Protein AF-A0A1E5QUT5-F1 (afdb_monomer_lite)

Secondary structure (DSSP, 8-state):
--------EEEEETTEEEEEPPHHHHHH-GGGSS--EEEEE-SSS-EEEEE-----HHHHHHHHHHHHHHHHHHHHHHHH-GGGPPPP-HHHHHHHHHHTTT-----

Foldseek 3Di:
DDDDDWDWDWDDDPPDIDIDGDPVVCVVVVLQPPFDWDWADPDDPDIDIGTDRPPPVVVVVVVVVVVVVVVVVVVVCCVVCVVPDDDDDPVNVVVVVVVCPPPDDDD

Radius of gyration: 25.28 Å; chains: 1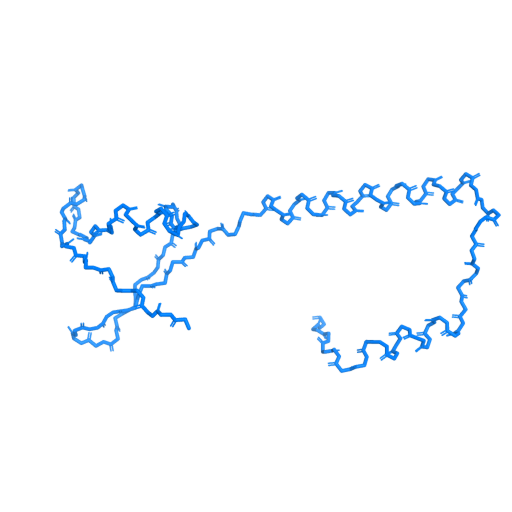; bounding box: 62×29×64 Å

Structure (mmCIF, N/CA/C/O backbone):
data_AF-A0A1E5QUT5-F1
#
_entry.id   AF-A0A1E5QUT5-F1
#
loop_
_atom_site.group_PDB
_atom_site.id
_atom_site.type_symbol
_atom_site.label_atom_id
_atom_site.label_alt_id
_atom_site.label_comp_id
_atom_site.label_asym_id
_atom_s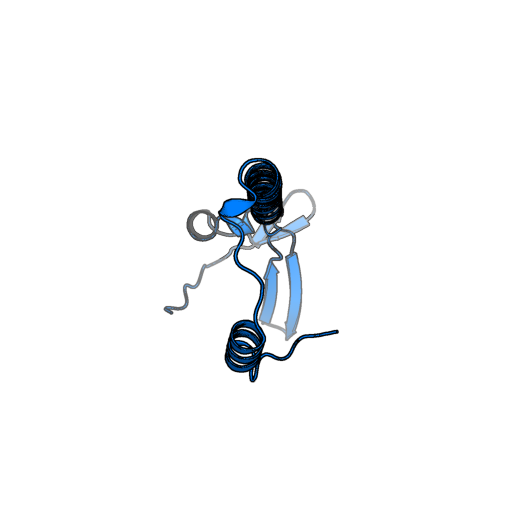ite.label_entity_id
_atom_site.label_seq_id
_atom_site.pdbx_PDB_ins_code
_atom_site.Cartn_x
_atom_site.Cartn_y
_atom_site.Cartn_z
_atom_site.occupancy
_atom_site.B_iso_or_equiv
_atom_site.auth_seq_id
_atom_site.auth_comp_id
_atom_site.auth_asym_id
_atom_site.auth_atom_id
_atom_site.pdbx_PDB_model_num
ATOM 1 N N . MET A 1 1 ? -7.030 10.517 -14.272 1.00 47.62 1 MET A N 1
ATOM 2 C CA . MET A 1 1 ? -5.669 10.860 -13.797 1.00 47.62 1 MET A CA 1
ATOM 3 C C . MET A 1 1 ? -4.762 11.012 -15.011 1.00 47.62 1 MET A C 1
ATOM 5 O O . MET A 1 1 ? -4.888 10.209 -15.925 1.00 47.62 1 MET A O 1
ATOM 9 N N . LYS A 1 2 ? -3.920 12.052 -15.093 1.00 54.97 2 LYS A N 1
ATOM 10 C CA . LYS A 1 2 ? -2.970 12.187 -16.214 1.00 54.97 2 LYS A CA 1
ATOM 11 C C . LYS A 1 2 ? -1.853 11.162 -16.028 1.00 54.97 2 LYS A C 1
ATOM 13 O O . LYS A 1 2 ? -1.196 11.186 -14.993 1.00 54.97 2 LYS A O 1
ATOM 18 N N . GLN A 1 3 ? -1.645 10.287 -17.008 1.00 71.75 3 GLN A N 1
ATOM 19 C CA . GLN A 1 3 ? -0.499 9.379 -17.013 1.00 71.75 3 GLN A CA 1
ATOM 20 C C . GLN A 1 3 ? 0.785 10.212 -17.108 1.00 71.75 3 GLN A C 1
ATOM 22 O O . GLN A 1 3 ? 0.999 10.922 -18.091 1.00 71.75 3 GLN A O 1
ATOM 27 N N . LYS A 1 4 ? 1.611 10.169 -16.059 1.00 81.19 4 LYS A N 1
ATOM 28 C CA . LYS A 1 4 ? 2.964 10.728 -16.082 1.00 81.19 4 LYS A CA 1
ATOM 29 C C . LYS A 1 4 ? 3.915 9.653 -16.587 1.00 81.19 4 LYS A C 1
ATOM 31 O O . LYS A 1 4 ? 3.920 8.539 -16.076 1.00 81.19 4 LYS A O 1
ATOM 36 N N . ILE A 1 5 ? 4.705 10.004 -17.592 1.00 87.94 5 ILE A N 1
ATOM 37 C CA . ILE A 1 5 ? 5.721 9.131 -18.175 1.00 87.94 5 ILE A CA 1
ATOM 38 C C . ILE A 1 5 ? 7.080 9.645 -17.704 1.00 87.94 5 ILE A C 1
ATOM 40 O O . ILE A 1 5 ? 7.381 10.828 -17.865 1.00 87.94 5 ILE A O 1
ATOM 44 N N . TYR A 1 6 ? 7.892 8.760 -17.127 1.00 87.31 6 TYR A N 1
ATOM 45 C CA . TYR A 1 6 ? 9.261 9.065 -16.717 1.00 87.31 6 TYR A CA 1
ATOM 46 C C . TYR A 1 6 ? 10.226 8.352 -17.658 1.00 87.31 6 TYR A C 1
ATOM 48 O O . TYR A 1 6 ? 10.200 7.129 -17.773 1.00 87.31 6 TYR A O 1
ATOM 56 N N . THR A 1 7 ? 11.091 9.110 -18.326 1.00 88.56 7 THR A N 1
ATOM 57 C CA . THR A 1 7 ? 12.165 8.527 -19.134 1.00 88.56 7 THR A CA 1
ATOM 58 C C . THR A 1 7 ? 13.256 7.991 -18.214 1.00 88.56 7 THR A C 1
ATOM 60 O O . THR A 1 7 ? 13.771 8.718 -17.362 1.00 88.56 7 THR A O 1
ATOM 63 N N . ILE A 1 8 ? 13.620 6.726 -18.403 1.00 90.44 8 ILE A N 1
ATOM 64 C CA . ILE A 1 8 ? 14.660 6.037 -17.636 1.00 90.44 8 ILE A CA 1
ATOM 65 C C . ILE A 1 8 ? 15.848 5.736 -18.541 1.00 90.44 8 ILE A C 1
ATOM 67 O O . ILE A 1 8 ? 15.685 5.512 -19.738 1.00 90.44 8 ILE A O 1
ATOM 71 N N . ASN A 1 9 ? 17.047 5.725 -17.964 1.00 87.69 9 ASN A N 1
ATOM 72 C CA . ASN A 1 9 ? 18.266 5.381 -18.687 1.00 87.69 9 ASN A CA 1
ATOM 73 C C . ASN A 1 9 ? 18.930 4.160 -18.048 1.00 87.69 9 ASN A C 1
ATOM 75 O O . ASN A 1 9 ? 18.904 4.035 -16.814 1.00 87.69 9 ASN A O 1
ATOM 79 N N . PRO A 1 10 ? 19.550 3.285 -18.858 1.00 90.12 10 PRO A N 1
ATOM 80 C CA . PRO A 1 10 ? 20.357 2.200 -18.335 1.00 90.12 10 PRO A CA 1
ATOM 81 C C . PRO A 1 10 ? 21.554 2.763 -17.562 1.00 90.12 10 PRO A C 1
ATOM 83 O O . PRO A 1 10 ? 22.146 3.783 -17.924 1.00 90.12 10 PRO A O 1
ATOM 86 N N . ALA A 1 11 ? 21.912 2.094 -16.477 1.00 90.12 11 ALA A N 1
ATOM 87 C CA . ALA A 1 11 ? 23.010 2.459 -15.605 1.00 90.12 11 ALA A CA 1
ATOM 88 C C . ALA A 1 11 ? 23.676 1.205 -15.035 1.00 90.12 11 ALA A C 1
ATOM 90 O O . ALA A 1 11 ? 23.046 0.168 -14.831 1.00 90.12 11 ALA A O 1
ATOM 91 N N . LYS A 1 12 ? 24.969 1.323 -14.731 1.00 90.69 12 LYS A N 1
ATOM 92 C CA . LYS A 1 12 ? 25.692 0.318 -13.954 1.00 90.69 12 LYS A CA 1
ATOM 93 C C . LYS A 1 12 ? 25.490 0.598 -12.465 1.00 90.69 12 LYS A C 1
ATOM 95 O O . LYS A 1 12 ? 25.758 1.711 -12.011 1.00 90.69 12 LYS A O 1
ATOM 100 N N . ILE A 1 13 ? 25.031 -0.404 -11.722 1.00 84.81 13 ILE A N 1
ATOM 101 C CA . ILE A 1 13 ? 24.781 -0.337 -10.279 1.00 84.81 13 ILE A CA 1
ATOM 102 C C . ILE A 1 13 ? 25.630 -1.432 -9.628 1.00 84.81 13 ILE A C 1
ATOM 104 O O . ILE A 1 13 ? 25.306 -2.616 -9.692 1.00 84.81 13 ILE A O 1
ATOM 108 N N . GLY A 1 14 ? 26.785 -1.048 -9.076 1.00 87.06 14 GLY A N 1
ATOM 109 C CA . GLY A 1 14 ? 27.784 -2.006 -8.596 1.00 87.06 14 GLY A CA 1
ATOM 110 C C . GLY A 1 14 ? 28.243 -2.954 -9.712 1.00 87.06 14 GLY A C 1
ATOM 111 O O . GLY A 1 14 ? 28.791 -2.512 -10.725 1.00 87.06 14 GLY A O 1
ATOM 112 N N . ASN A 1 15 ? 27.991 -4.253 -9.532 1.00 91.69 15 ASN A N 1
ATOM 113 C CA . ASN A 1 15 ? 28.309 -5.303 -10.508 1.00 91.69 15 ASN A CA 1
ATOM 114 C C . ASN A 1 15 ? 27.141 -5.661 -11.444 1.00 91.69 15 ASN A C 1
ATOM 116 O O . ASN A 1 15 ? 27.285 -6.561 -12.267 1.00 91.69 15 ASN A O 1
ATOM 120 N N . GLN A 1 16 ? 26.004 -4.973 -11.341 1.00 88.94 16 GLN A N 1
ATOM 121 C CA . GLN A 1 16 ? 24.801 -5.255 -12.122 1.00 88.94 16 GLN A CA 1
ATOM 122 C C . GLN A 1 16 ? 24.489 -4.128 -13.115 1.00 88.94 16 GLN A C 1
ATOM 124 O O . GLN A 1 16 ? 24.990 -3.003 -13.003 1.00 88.94 16 GLN A O 1
ATOM 129 N N . GLN A 1 17 ? 23.657 -4.446 -14.105 1.00 88.69 17 GLN A N 1
ATOM 130 C CA . GLN A 1 17 ? 23.012 -3.463 -14.972 1.00 88.69 17 GLN A CA 1
ATOM 131 C C . GLN A 1 17 ? 21.584 -3.235 -14.485 1.00 88.69 17 GLN A C 1
ATOM 133 O O . GLN A 1 17 ? 20.927 -4.170 -14.039 1.00 88.69 17 GLN A O 1
ATOM 138 N N . GLY A 1 18 ? 21.104 -2.002 -14.583 1.00 88.06 18 GLY A N 1
ATOM 139 C CA . GLY A 1 18 ? 19.733 -1.662 -14.226 1.00 88.06 18 GLY A CA 1
ATOM 140 C C . GLY A 1 18 ? 19.298 -0.345 -14.846 1.00 88.06 18 GLY A C 1
ATOM 141 O O . GLY A 1 18 ? 20.019 0.244 -15.649 1.00 88.06 18 GLY A O 1
ATOM 142 N N . PHE A 1 19 ? 18.128 0.138 -14.443 1.00 89.19 19 PHE A N 1
ATOM 143 C CA . PHE A 1 19 ? 17.613 1.446 -14.836 1.00 89.19 19 PHE A CA 1
ATOM 144 C C . PHE A 1 19 ? 17.623 2.396 -13.645 1.00 89.19 19 PHE A C 1
ATOM 146 O O . PHE A 1 19 ? 17.245 2.018 -12.538 1.00 89.19 19 PHE A O 1
ATOM 153 N N . ARG A 1 20 ? 18.039 3.647 -13.863 1.00 86.75 20 ARG A N 1
ATOM 154 C CA . ARG A 1 20 ? 17.945 4.685 -12.830 1.00 86.75 20 ARG A CA 1
ATOM 155 C C . ARG A 1 20 ? 16.641 5.460 -12.992 1.00 86.75 20 ARG A C 1
ATOM 157 O O . ARG A 1 20 ? 16.441 6.110 -14.019 1.00 86.75 20 ARG A O 1
ATOM 164 N N . LEU A 1 21 ? 15.802 5.440 -11.959 1.00 89.00 21 LEU A N 1
ATOM 165 C CA . LEU A 1 21 ? 14.618 6.294 -11.884 1.00 89.00 21 LEU A CA 1
ATOM 166 C C . LEU A 1 21 ? 15.025 7.752 -11.574 1.00 89.00 21 LEU A C 1
ATOM 168 O O . LEU A 1 21 ? 15.930 7.974 -10.761 1.00 89.00 21 LEU A O 1
ATOM 172 N N . PRO A 1 22 ? 14.409 8.764 -12.219 1.00 89.62 22 PRO A N 1
ATOM 173 C CA . PRO A 1 22 ? 14.695 10.170 -11.934 1.00 89.62 22 PRO A CA 1
ATOM 174 C C . PRO A 1 22 ? 14.352 10.547 -10.489 1.00 89.62 22 PRO A C 1
ATOM 176 O O . PRO A 1 22 ? 13.350 10.095 -9.949 1.00 89.62 22 PRO A O 1
ATOM 179 N N . SER A 1 23 ? 15.096 11.477 -9.883 1.00 87.69 23 SER A N 1
ATOM 180 C CA . SER A 1 23 ? 14.790 11.963 -8.524 1.00 87.69 23 SER A CA 1
ATOM 181 C C . SER A 1 23 ? 13.389 12.576 -8.399 1.00 87.69 23 SER A C 1
ATOM 183 O O . SER A 1 23 ? 12.776 12.504 -7.338 1.00 87.69 23 SER A O 1
ATOM 185 N N . ALA A 1 24 ? 12.856 13.142 -9.487 1.00 90.31 24 ALA A N 1
ATOM 186 C CA . ALA A 1 24 ? 11.484 13.640 -9.550 1.00 90.31 24 ALA A CA 1
ATOM 187 C C . ALA A 1 24 ? 10.437 12.538 -9.303 1.00 90.31 24 ALA A C 1
ATOM 189 O O . ALA A 1 24 ? 9.418 12.822 -8.687 1.00 90.31 24 ALA A O 1
ATOM 190 N N . PHE A 1 25 ? 10.701 11.293 -9.719 1.00 91.25 25 PHE A N 1
ATOM 191 C CA . PHE A 1 25 ? 9.802 10.164 -9.477 1.00 91.25 25 PHE A CA 1
ATOM 192 C C . PHE A 1 25 ? 9.620 9.916 -7.975 1.00 91.25 25 PHE A C 1
ATOM 194 O O . PHE A 1 25 ? 8.490 9.875 -7.504 1.00 91.25 25 PHE A O 1
ATOM 201 N N . TYR A 1 26 ? 10.718 9.841 -7.217 1.00 88.50 26 TYR A N 1
ATOM 202 C CA . TYR A 1 26 ? 10.676 9.589 -5.771 1.00 88.50 26 TYR A CA 1
ATOM 203 C C . TYR A 1 26 ? 10.185 10.788 -4.959 1.00 88.50 26 TYR A C 1
ATOM 205 O O . TYR A 1 26 ? 9.574 10.609 -3.915 1.00 88.50 26 TYR A O 1
ATOM 213 N N . LYS A 1 27 ? 10.401 12.021 -5.435 1.00 89.19 27 LYS A N 1
ATOM 214 C CA . LYS A 1 27 ? 9.798 13.207 -4.803 1.00 89.19 27 LYS A CA 1
ATOM 215 C C . LYS A 1 27 ? 8.275 13.194 -4.886 1.00 89.19 27 LYS A C 1
ATOM 217 O O . LYS A 1 27 ? 7.615 13.685 -3.982 1.00 89.19 27 LYS A O 1
ATOM 222 N N . GLU A 1 28 ? 7.739 12.689 -5.991 1.00 89.69 28 GLU A N 1
ATOM 223 C CA . GLU A 1 28 ? 6.296 12.597 -6.211 1.00 89.69 28 GLU A CA 1
ATOM 224 C C . GLU A 1 28 ? 5.694 11.306 -5.641 1.00 89.69 28 GLU A C 1
ATOM 226 O O . GLU A 1 28 ? 4.502 11.277 -5.359 1.00 89.69 28 GLU A O 1
ATOM 231 N N . ASN A 1 29 ? 6.509 10.262 -5.470 1.00 88.81 29 ASN A N 1
ATOM 232 C CA . ASN A 1 29 ? 6.098 8.949 -4.977 1.00 88.81 29 ASN A CA 1
ATOM 233 C C . ASN A 1 29 ? 7.105 8.434 -3.923 1.00 88.81 29 ASN A C 1
ATOM 235 O O . ASN A 1 29 ? 7.875 7.504 -4.201 1.00 88.81 29 ASN A O 1
ATOM 239 N N . PRO A 1 30 ? 7.164 9.061 -2.732 1.00 88.00 30 PRO A N 1
ATOM 240 C CA . PRO A 1 30 ? 8.144 8.723 -1.697 1.00 88.00 30 PRO A CA 1
ATOM 241 C C . PRO A 1 30 ? 8.024 7.280 -1.190 1.00 88.00 30 PRO A C 1
ATOM 243 O O . PRO A 1 30 ? 9.039 6.670 -0.865 1.00 88.00 30 PRO A O 1
ATOM 246 N N . GLN A 1 31 ? 6.821 6.700 -1.218 1.00 86.81 31 GLN A N 1
ATOM 247 C CA . GLN A 1 31 ? 6.544 5.328 -0.785 1.00 86.81 31 GLN A CA 1
ATOM 248 C C . GLN A 1 31 ? 7.327 4.255 -1.567 1.00 86.81 31 GLN A C 1
ATOM 250 O O . GLN A 1 31 ? 7.432 3.117 -1.126 1.00 86.81 31 GLN A O 1
ATOM 255 N N . PHE A 1 32 ? 7.900 4.595 -2.727 1.00 88.50 32 PHE A N 1
ATOM 256 C CA . PHE A 1 32 ? 8.647 3.657 -3.571 1.00 88.50 32 PHE A CA 1
ATOM 257 C C . PHE A 1 32 ? 10.174 3.723 -3.402 1.00 88.50 32 PHE A C 1
ATOM 259 O O . PHE A 1 32 ? 10.877 2.962 -4.064 1.00 88.50 32 PHE A O 1
ATOM 266 N N . ALA A 1 33 ? 10.716 4.636 -2.586 1.00 83.31 33 ALA A N 1
ATOM 267 C CA . ALA A 1 33 ? 12.161 4.906 -2.534 1.00 83.31 33 ALA A CA 1
ATOM 268 C C . ALA A 1 33 ? 13.011 3.718 -2.051 1.00 83.31 33 ALA A C 1
ATOM 270 O O . ALA A 1 33 ? 14.117 3.519 -2.552 1.00 83.31 33 ALA A O 1
ATOM 271 N N . GLU A 1 34 ? 12.477 2.919 -1.128 1.00 83.25 34 GLU A N 1
ATOM 272 C CA . GLU A 1 34 ? 13.175 1.785 -0.499 1.00 83.25 34 GLU A CA 1
ATOM 273 C C . GLU A 1 34 ? 12.362 0.483 -0.578 1.00 83.25 34 GLU A C 1
ATOM 275 O O . GLU A 1 34 ? 12.669 -0.517 0.067 1.00 83.25 34 GLU A O 1
ATOM 280 N N . ALA A 1 35 ? 11.312 0.490 -1.397 1.00 85.06 35 ALA A N 1
ATOM 281 C CA . ALA A 1 35 ? 10.397 -0.624 -1.540 1.00 85.06 35 ALA A CA 1
ATOM 282 C C . ALA A 1 35 ? 10.996 -1.737 -2.421 1.00 85.06 35 ALA A C 1
ATOM 284 O O . ALA A 1 35 ? 11.537 -1.441 -3.495 1.00 85.06 35 ALA A O 1
ATOM 285 N N . PRO A 1 36 ? 10.877 -3.020 -2.027 1.00 87.06 36 PRO A N 1
ATOM 286 C CA . PRO A 1 36 ? 11.193 -4.125 -2.920 1.00 87.06 36 PRO A CA 1
ATOM 287 C C . PRO A 1 36 ? 10.236 -4.135 -4.117 1.00 87.06 36 PRO A C 1
ATOM 289 O O . PRO A 1 36 ? 9.133 -3.588 -4.078 1.00 87.06 36 PRO A O 1
ATOM 292 N N . GLY A 1 37 ? 10.647 -4.786 -5.198 1.00 87.25 37 GLY A N 1
ATOM 293 C CA . GLY A 1 37 ? 9.817 -4.899 -6.385 1.00 87.25 37 GLY A CA 1
ATOM 294 C C . GLY A 1 37 ? 10.180 -6.092 -7.246 1.00 87.25 37 GLY A C 1
ATOM 295 O O . GLY A 1 37 ? 11.221 -6.725 -7.072 1.00 87.25 37 GLY A O 1
ATOM 296 N N . GLU A 1 38 ? 9.298 -6.368 -8.192 1.00 90.88 38 GLU A N 1
ATOM 297 C CA . GLU A 1 38 ? 9.383 -7.475 -9.131 1.00 90.88 38 GLU A CA 1
ATOM 298 C C . GLU A 1 38 ? 9.287 -6.946 -10.562 1.00 90.88 38 GLU A C 1
ATOM 300 O O . GLU A 1 38 ? 8.637 -5.930 -10.833 1.00 90.88 38 GLU A O 1
ATOM 305 N N . ILE A 1 39 ? 9.952 -7.639 -11.487 1.00 91.56 39 ILE A N 1
ATOM 306 C CA . ILE A 1 39 ? 9.910 -7.335 -12.917 1.00 91.56 39 ILE A CA 1
ATOM 307 C C . ILE A 1 39 ? 9.306 -8.536 -13.632 1.00 91.56 39 ILE A C 1
ATOM 309 O O . ILE A 1 39 ? 9.832 -9.643 -13.555 1.00 91.56 39 ILE A O 1
ATOM 313 N N . GLU A 1 40 ? 8.230 -8.293 -14.366 1.00 94.81 40 GLU A N 1
ATOM 314 C CA . GLU A 1 40 ? 7.568 -9.273 -15.217 1.00 94.81 40 GLU A CA 1
ATOM 315 C C . GLU A 1 40 ? 7.784 -8.884 -16.683 1.00 94.81 40 GLU A C 1
ATOM 317 O O . GLU A 1 40 ? 7.513 -7.751 -17.081 1.00 94.81 40 GLU A O 1
ATOM 322 N N . VAL A 1 41 ? 8.297 -9.808 -17.497 1.00 95.25 41 VAL A N 1
ATOM 323 C CA . VAL A 1 41 ? 8.483 -9.586 -18.939 1.00 95.25 41 VAL A CA 1
ATOM 324 C C . VAL A 1 41 ? 7.204 -9.998 -19.655 1.00 95.25 41 VAL A C 1
ATOM 326 O O . VAL A 1 41 ? 6.816 -11.162 -19.597 1.00 95.25 41 VAL A O 1
ATOM 329 N N . LEU A 1 42 ? 6.553 -9.045 -20.321 1.00 94.62 42 LEU A N 1
ATOM 330 C CA . LEU A 1 42 ? 5.291 -9.290 -21.019 1.00 94.62 42 LEU A CA 1
ATOM 331 C C . LEU A 1 42 ? 5.527 -9.732 -22.470 1.00 94.62 42 LEU A C 1
ATOM 333 O O . LEU A 1 42 ? 4.808 -10.592 -22.974 1.00 94.62 42 LEU A O 1
ATOM 337 N N . ASN A 1 43 ? 6.521 -9.144 -23.144 1.00 95.69 43 ASN A N 1
ATOM 338 C CA . ASN A 1 43 ? 6.948 -9.473 -24.509 1.00 95.69 43 ASN A CA 1
ATOM 339 C C . ASN A 1 43 ? 8.371 -8.915 -24.781 1.00 95.69 43 ASN A C 1
ATOM 341 O O . ASN A 1 43 ? 9.057 -8.489 -23.851 1.00 95.69 43 ASN A O 1
ATOM 345 N N . ASP A 1 44 ? 8.806 -8.904 -26.046 1.00 95.19 44 ASP A N 1
ATOM 346 C CA . ASP A 1 44 ? 10.165 -8.519 -26.463 1.00 95.19 44 ASP A CA 1
ATOM 347 C C . ASP A 1 44 ? 10.561 -7.062 -26.149 1.00 95.19 44 ASP A C 1
ATOM 349 O O . ASP A 1 44 ? 11.749 -6.774 -25.996 1.00 95.19 44 ASP A O 1
ATOM 353 N N . ASP A 1 45 ? 9.602 -6.136 -26.065 1.00 94.75 45 ASP A N 1
ATOM 354 C CA . ASP A 1 45 ? 9.861 -4.702 -25.864 1.00 94.75 45 ASP A CA 1
ATOM 355 C C . ASP A 1 45 ? 9.177 -4.114 -24.622 1.00 94.75 45 ASP A C 1
ATOM 357 O O . ASP A 1 45 ? 9.358 -2.935 -24.305 1.00 94.75 45 ASP A O 1
ATOM 361 N N . THR A 1 46 ? 8.426 -4.937 -23.888 1.00 92.56 46 THR A N 1
ATOM 362 C CA . THR A 1 46 ? 7.570 -4.499 -22.790 1.00 92.56 46 THR A CA 1
ATOM 363 C C . THR A 1 46 ? 7.795 -5.338 -21.538 1.00 92.56 46 THR A C 1
ATOM 365 O O . THR A 1 46 ? 7.674 -6.565 -21.528 1.00 92.56 46 THR A O 1
ATOM 368 N N . LEU A 1 47 ? 8.031 -4.636 -20.432 1.00 93.06 47 LEU A N 1
ATOM 369 C CA . LEU A 1 47 ? 8.056 -5.193 -19.086 1.00 93.06 47 LEU A CA 1
ATOM 370 C C . LEU A 1 47 ? 7.108 -4.422 -18.164 1.00 93.06 47 LEU A C 1
ATOM 372 O O . LEU A 1 47 ? 6.815 -3.246 -18.392 1.00 93.06 47 LEU A O 1
ATOM 376 N N . LEU A 1 48 ? 6.657 -5.090 -17.109 1.00 92.75 48 LEU A N 1
ATOM 377 C CA . LEU A 1 48 ? 5.904 -4.518 -16.004 1.00 92.75 48 LEU A CA 1
ATOM 378 C C . LEU A 1 48 ? 6.785 -4.526 -14.752 1.00 92.75 48 LEU A C 1
ATOM 380 O O . LEU A 1 48 ? 7.316 -5.564 -14.368 1.00 92.75 48 LEU A O 1
ATOM 384 N N . VAL A 1 49 ? 6.918 -3.369 -14.104 1.00 90.62 49 VAL A N 1
ATOM 385 C CA . VAL A 1 49 ? 7.571 -3.249 -12.794 1.00 90.62 49 VAL A CA 1
ATOM 386 C C . VAL A 1 49 ? 6.489 -3.099 -11.737 1.00 90.62 49 VAL A C 1
ATOM 388 O O . VAL A 1 49 ? 5.706 -2.148 -11.788 1.00 90.62 49 VAL A O 1
ATOM 391 N N . ARG A 1 50 ? 6.453 -4.024 -10.779 1.00 90.38 50 ARG A N 1
ATOM 392 C CA . ARG A 1 50 ? 5.590 -3.947 -9.597 1.00 90.38 50 ARG A CA 1
ATOM 393 C C . ARG A 1 50 ? 6.458 -3.564 -8.409 1.00 90.38 50 ARG A C 1
ATOM 395 O O . ARG A 1 50 ? 7.414 -4.266 -8.103 1.00 90.38 50 ARG A O 1
ATOM 402 N N . ILE A 1 51 ? 6.160 -2.434 -7.777 1.00 90.25 51 ILE A N 1
ATOM 403 C CA . ILE A 1 51 ? 6.842 -1.994 -6.558 1.00 90.25 51 ILE A CA 1
ATOM 404 C C . ILE A 1 51 ? 5.894 -2.285 -5.405 1.00 90.25 51 ILE A C 1
ATOM 406 O O . ILE A 1 51 ? 4.748 -1.842 -5.438 1.00 90.25 51 ILE A O 1
ATOM 410 N N . ASN A 1 52 ? 6.378 -3.025 -4.416 1.00 85.75 52 ASN A N 1
ATOM 411 C CA . ASN A 1 52 ? 5.629 -3.420 -3.235 1.00 85.75 52 ASN A CA 1
ATOM 412 C C . ASN A 1 52 ? 6.095 -2.526 -2.081 1.00 85.75 52 ASN A C 1
ATOM 414 O O . ASN A 1 52 ? 7.015 -2.923 -1.354 1.00 85.75 52 ASN A O 1
ATOM 418 N N . PRO A 1 53 ? 5.549 -1.298 -1.940 1.00 83.44 53 PRO A N 1
ATOM 419 C CA . PRO A 1 53 ? 5.838 -0.488 -0.769 1.00 83.44 53 PRO A CA 1
ATOM 420 C C . PRO A 1 53 ? 5.527 -1.335 0.455 1.00 83.44 53 PRO A C 1
ATOM 422 O O . PRO A 1 53 ? 4.486 -1.989 0.516 1.00 83.44 53 PRO A O 1
ATOM 425 N N . GLN A 1 54 ? 6.454 -1.360 1.407 1.00 68.88 54 GLN A N 1
ATOM 426 C CA . GLN A 1 54 ? 6.058 -1.746 2.747 1.00 68.88 54 GLN A CA 1
ATOM 427 C C . GLN A 1 54 ? 5.072 -0.654 3.150 1.00 68.88 54 GLN A C 1
ATOM 429 O O . GLN A 1 54 ? 5.481 0.488 3.363 1.00 68.88 54 GLN A O 1
ATOM 434 N N . ASN A 1 55 ? 3.771 -0.962 3.115 1.00 60.06 55 ASN A N 1
ATOM 435 C CA . ASN A 1 55 ? 2.815 -0.153 3.848 1.00 60.06 55 ASN A CA 1
ATOM 436 C C . ASN A 1 55 ? 3.402 -0.058 5.246 1.00 60.06 55 ASN A C 1
ATOM 438 O O . ASN A 1 55 ? 3.839 -1.070 5.800 1.00 60.06 55 ASN A O 1
ATOM 442 N N . ASN A 1 56 ? 3.566 1.167 5.724 1.00 55.06 56 ASN A N 1
ATOM 443 C CA . ASN A 1 56 ? 4.153 1.397 7.022 1.00 55.06 56 ASN A CA 1
ATOM 444 C C . ASN A 1 56 ? 3.205 0.719 8.018 1.00 55.06 56 ASN A C 1
ATOM 446 O O . ASN A 1 56 ? 2.175 1.287 8.361 1.00 55.06 56 ASN A O 1
ATOM 450 N N . ASN A 1 57 ? 3.520 -0.509 8.444 1.00 54.62 57 ASN A N 1
ATOM 451 C CA . ASN A 1 57 ? 2.770 -1.211 9.487 1.00 54.62 57 ASN A CA 1
ATOM 452 C C . ASN A 1 57 ? 2.704 -0.354 10.759 1.00 54.62 57 ASN A C 1
ATOM 454 O O . ASN A 1 57 ? 1.833 -0.567 11.581 1.00 54.62 57 ASN A O 1
ATOM 458 N N . GLU A 1 58 ? 3.580 0.646 10.890 1.00 56.12 58 GLU A N 1
ATOM 459 C CA . GLU A 1 58 ? 3.510 1.710 11.888 1.00 56.12 58 GLU A CA 1
ATOM 460 C C . GLU A 1 58 ? 2.149 2.429 11.912 1.00 56.12 58 GLU A C 1
ATOM 462 O O . GLU A 1 58 ? 1.642 2.677 12.996 1.00 56.12 58 GLU A O 1
ATOM 467 N N . GLU A 1 59 ? 1.514 2.719 10.768 1.00 60.44 59 GLU A N 1
ATOM 468 C CA . GLU A 1 59 ? 0.193 3.375 10.753 1.00 60.44 59 GLU A CA 1
ATOM 469 C C . GLU A 1 59 ? -0.904 2.434 11.280 1.00 60.44 59 GLU A C 1
ATOM 471 O O . GLU A 1 59 ? -1.701 2.826 12.130 1.00 60.44 59 GLU A O 1
ATOM 476 N N . GLU A 1 60 ? -0.904 1.165 10.859 1.00 63.34 60 GLU A N 1
ATOM 477 C CA . GLU A 1 60 ? -1.849 0.154 11.363 1.00 63.34 60 GLU A CA 1
ATOM 478 C C . GLU A 1 60 ? -1.600 -0.189 12.847 1.00 63.34 60 GLU A C 1
ATOM 480 O O . GLU A 1 60 ? -2.543 -0.394 13.619 1.00 63.34 60 GLU A O 1
ATOM 485 N N . GLU A 1 61 ? -0.338 -0.225 13.280 1.00 67.81 61 GLU A N 1
ATOM 486 C CA . GLU A 1 61 ? 0.063 -0.434 14.675 1.00 67.81 61 GLU A CA 1
ATOM 487 C C . GLU A 1 61 ? -0.342 0.756 15.558 1.00 67.81 61 GLU A C 1
ATOM 489 O O . GLU A 1 61 ? -0.862 0.552 16.660 1.00 67.81 61 GLU A O 1
ATOM 494 N N . GLU A 1 62 ? -0.171 1.992 15.078 1.00 73.56 62 GLU A N 1
ATOM 495 C CA . GLU A 1 62 ? -0.623 3.209 15.757 1.00 73.56 62 GLU A CA 1
ATOM 496 C C . GLU A 1 62 ? -2.153 3.263 15.869 1.00 73.56 62 GLU A C 1
ATOM 498 O O . GLU A 1 62 ? -2.679 3.555 16.950 1.00 73.56 62 GLU A O 1
ATOM 503 N N . GLU A 1 63 ? -2.882 2.929 14.801 1.00 76.31 63 GLU A N 1
ATOM 504 C CA . GLU A 1 63 ? -4.347 2.838 14.816 1.00 76.31 63 GLU A CA 1
ATOM 505 C C . GLU A 1 63 ? -4.837 1.770 15.804 1.00 76.31 63 GLU A C 1
ATOM 507 O O . GLU A 1 63 ? -5.735 2.025 16.618 1.00 76.31 63 GLU A O 1
ATOM 512 N N . THR A 1 64 ? -4.201 0.596 15.801 1.00 84.69 64 THR A N 1
ATOM 513 C CA . THR A 1 64 ? -4.504 -0.499 16.733 1.00 84.69 64 THR A CA 1
ATOM 514 C C . THR A 1 64 ? -4.247 -0.082 18.182 1.00 84.69 64 THR A C 1
ATOM 516 O O . THR A 1 64 ? -5.077 -0.325 19.067 1.00 84.69 64 THR A O 1
ATOM 519 N N . LEU A 1 65 ? -3.128 0.599 18.444 1.00 88.81 65 LEU A N 1
ATOM 520 C CA . LEU A 1 65 ? -2.796 1.122 19.766 1.00 88.81 65 LEU A CA 1
ATOM 521 C C . LEU A 1 65 ? -3.826 2.160 20.227 1.00 88.81 65 LEU A C 1
ATOM 523 O O . LEU A 1 65 ? -4.329 2.062 21.349 1.00 88.81 65 LEU A O 1
ATOM 527 N N . MET A 1 66 ? -4.187 3.118 19.374 1.00 90.06 66 MET A N 1
ATOM 528 C CA . MET A 1 66 ? -5.189 4.138 19.690 1.00 90.06 66 MET A CA 1
ATOM 529 C C . MET A 1 66 ? -6.556 3.528 20.010 1.00 90.06 66 MET A C 1
ATOM 531 O O . MET A 1 66 ? -7.176 3.903 21.010 1.00 90.06 66 MET A O 1
ATOM 535 N N . MET A 1 67 ? -6.998 2.545 19.221 1.00 91.50 67 MET A N 1
ATOM 536 C CA . MET A 1 67 ? -8.230 1.803 19.491 1.00 91.50 67 MET A CA 1
ATOM 537 C C . MET A 1 67 ? -8.160 1.087 20.846 1.00 91.50 67 MET A C 1
ATOM 539 O O . MET A 1 67 ? -9.092 1.176 21.647 1.00 91.50 67 MET A O 1
ATOM 543 N N . SER A 1 68 ? -7.036 0.430 21.150 1.00 93.19 68 SER A N 1
ATOM 544 C CA . SER A 1 68 ? -6.854 -0.281 22.422 1.00 93.19 68 SER A CA 1
ATOM 545 C C . SER A 1 68 ? -6.952 0.651 23.638 1.00 93.19 68 SER A C 1
ATOM 547 O O . SER A 1 68 ? -7.634 0.333 24.615 1.00 93.19 68 SER A O 1
ATOM 549 N N . LEU A 1 69 ? -6.347 1.841 23.558 1.00 95.38 69 LEU A N 1
ATOM 550 C CA . LEU A 1 69 ? -6.394 2.852 24.615 1.00 95.38 69 LEU A CA 1
ATOM 551 C C . LEU A 1 69 ? -7.807 3.412 24.794 1.00 95.38 69 LEU A C 1
ATOM 553 O O . LEU A 1 69 ? -8.250 3.631 25.924 1.00 95.38 69 LEU A O 1
ATOM 557 N N . PHE A 1 70 ? -8.528 3.620 23.692 1.00 95.94 70 PHE A N 1
ATOM 558 C CA . PHE A 1 70 ? -9.917 4.062 23.731 1.00 95.94 70 PHE A CA 1
ATOM 559 C C . PHE A 1 70 ? -10.829 3.028 24.409 1.00 95.94 70 PHE A C 1
ATOM 561 O O . PHE A 1 70 ? -11.631 3.387 25.273 1.00 95.94 70 PHE A O 1
ATOM 568 N N . LEU A 1 71 ? -10.674 1.740 24.091 1.00 95.44 71 LEU A N 1
ATOM 569 C CA . LEU A 1 71 ? -11.458 0.666 24.711 1.00 95.44 71 LEU A CA 1
ATOM 570 C C . LEU A 1 71 ? -11.127 0.482 26.202 1.00 95.44 71 LEU A C 1
ATOM 572 O O . LEU A 1 71 ? -12.035 0.262 27.009 1.00 95.44 71 LEU A O 1
ATOM 576 N N . ASP A 1 72 ? -9.857 0.622 26.595 1.00 96.25 72 ASP A N 1
ATOM 577 C CA . ASP A 1 72 ? -9.449 0.614 28.008 1.00 96.25 72 ASP A CA 1
ATOM 578 C C . ASP A 1 72 ? -10.053 1.805 28.772 1.00 96.25 72 ASP A C 1
ATOM 580 O O . ASP A 1 72 ? -10.562 1.650 29.886 1.00 96.25 72 ASP A O 1
ATOM 584 N N . PHE A 1 73 ? -10.079 2.989 28.151 1.00 95.06 73 PHE A N 1
ATOM 585 C CA . PHE A 1 73 ? -10.759 4.157 28.703 1.00 95.06 73 PHE A CA 1
ATOM 586 C C . PHE A 1 73 ? -12.258 3.901 28.913 1.00 95.06 73 PHE A C 1
ATOM 588 O O . PHE A 1 73 ? -12.744 4.097 30.029 1.00 95.06 73 PHE A O 1
ATOM 595 N N . LEU A 1 74 ? -12.973 3.414 27.890 1.00 93.38 74 LEU A N 1
ATOM 596 C CA . LEU A 1 74 ? -14.404 3.103 27.991 1.00 93.38 74 LEU A CA 1
ATOM 597 C C . LEU A 1 74 ? -14.688 2.057 29.072 1.00 93.38 74 LEU A C 1
ATOM 599 O O . LEU A 1 74 ? -15.638 2.201 29.838 1.00 93.38 74 LEU A O 1
ATOM 603 N N . SER A 1 75 ? -13.840 1.033 29.178 1.00 91.56 75 SER A N 1
ATOM 604 C CA . SER A 1 75 ? -13.970 -0.010 30.200 1.00 91.56 75 SER A CA 1
ATOM 605 C C . SER A 1 75 ? -13.826 0.565 31.610 1.00 91.56 75 SER A C 1
ATOM 607 O O . SER A 1 75 ? -14.624 0.270 32.501 1.00 91.56 75 SER A O 1
ATOM 609 N N . LYS A 1 76 ? -12.828 1.431 31.824 1.00 94.06 76 LYS A N 1
ATOM 610 C CA . LYS A 1 76 ? -12.621 2.112 33.109 1.00 94.06 76 LYS A CA 1
ATOM 611 C C . LYS A 1 76 ? -13.758 3.070 33.445 1.00 94.06 76 LYS A C 1
ATOM 613 O O . LYS A 1 76 ? -14.112 3.178 34.617 1.00 94.06 76 LYS A O 1
ATOM 618 N N . ASP A 1 77 ? -14.301 3.767 32.454 1.00 93.19 77 ASP A N 1
ATOM 619 C CA . ASP A 1 77 ? -15.417 4.690 32.645 1.00 93.19 77 ASP A CA 1
ATOM 620 C C . ASP A 1 77 ? -16.714 3.948 32.993 1.00 93.19 77 ASP A C 1
ATOM 622 O O . ASP A 1 77 ? -17.355 4.273 33.990 1.00 93.19 77 ASP A O 1
ATOM 626 N N . ALA A 1 78 ? -17.020 2.861 32.279 1.00 91.25 78 ALA A N 1
ATOM 627 C CA . ALA A 1 78 ? -18.162 1.988 32.553 1.00 91.25 78 ALA A CA 1
ATOM 628 C C . ALA A 1 78 ? -18.153 1.416 33.982 1.00 91.25 78 ALA A C 1
ATOM 630 O O . ALA A 1 78 ? -19.200 1.312 34.620 1.00 91.25 78 ALA A O 1
ATOM 631 N N . LEU A 1 79 ? -16.969 1.064 34.502 1.00 92.44 79 LEU A N 1
ATOM 632 C CA . LEU A 1 79 ? -16.808 0.582 35.879 1.00 92.44 79 LEU A CA 1
ATOM 633 C C . LEU A 1 79 ? -16.974 1.692 36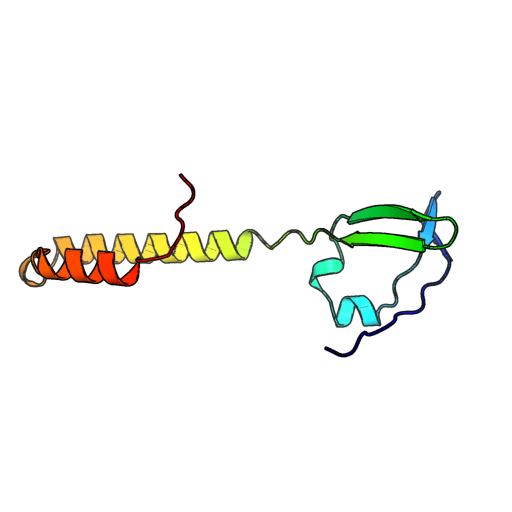.927 1.00 92.44 79 LEU A C 1
ATOM 635 O O . LEU A 1 79 ? -17.414 1.413 38.042 1.00 92.44 79 LEU A O 1
ATOM 639 N N . LYS A 1 80 ? -16.592 2.932 36.602 1.00 94.06 80 LYS A N 1
ATOM 640 C CA . LYS A 1 80 ? -16.685 4.080 37.518 1.00 94.06 80 LYS A CA 1
ATOM 641 C C . LYS A 1 80 ? -18.081 4.697 37.552 1.00 94.06 80 LYS A C 1
ATOM 643 O O . LYS A 1 80 ? -18.489 5.150 38.616 1.00 94.06 80 LYS A O 1
ATOM 648 N N . ASN A 1 81 ? -18.776 4.700 36.417 1.00 93.44 81 ASN A N 1
ATOM 649 C CA . ASN A 1 81 ? -20.057 5.373 36.207 1.00 93.44 81 ASN A CA 1
ATOM 650 C C . ASN A 1 81 ? -21.119 4.393 35.658 1.00 93.44 81 ASN A C 1
ATOM 652 O O . ASN A 1 81 ? -21.631 4.578 34.547 1.00 93.44 81 ASN A O 1
ATOM 656 N N . PRO A 1 82 ? -21.457 3.313 36.392 1.00 88.00 82 PRO A N 1
ATOM 657 C CA . PRO A 1 82 ? -22.364 2.273 35.903 1.00 88.00 82 PRO A CA 1
ATOM 658 C C . PRO A 1 82 ? -23.783 2.789 35.617 1.00 88.00 82 PRO A C 1
ATOM 660 O O . PRO A 1 82 ? -24.505 2.198 34.819 1.00 88.00 82 PRO A O 1
ATOM 663 N N . GLU A 1 83 ? -24.193 3.900 36.229 1.00 92.00 83 GLU A N 1
ATOM 664 C CA . GLU A 1 83 ? -25.484 4.553 35.997 1.00 92.00 83 GLU A CA 1
ATOM 665 C C . GLU A 1 83 ? -25.624 5.177 34.601 1.00 92.00 83 GLU A C 1
ATOM 667 O O . GLU A 1 83 ? -26.743 5.429 34.153 1.00 92.00 83 GLU A O 1
ATOM 672 N N . GLN A 1 84 ? -24.509 5.423 33.907 1.00 88.75 84 GLN A N 1
ATOM 673 C CA . GLN A 1 84 ? -24.505 5.969 32.548 1.00 88.75 84 GLN A CA 1
ATOM 674 C C . GLN A 1 84 ? -24.654 4.878 31.480 1.00 88.75 84 GLN A C 1
ATOM 676 O O . GLN A 1 84 ? -24.922 5.183 30.313 1.00 88.75 84 GLN A O 1
ATOM 681 N N . LEU A 1 85 ? -24.524 3.604 31.870 1.00 88.75 85 LEU A N 1
ATOM 682 C CA . LEU A 1 85 ? -24.664 2.47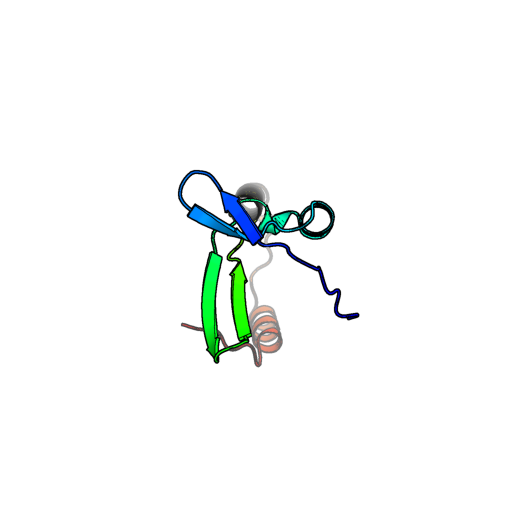1 30.966 1.00 88.75 85 LEU A CA 1
ATOM 683 C C . LEU A 1 85 ? -26.118 2.305 30.536 1.00 88.75 85 LEU A C 1
ATOM 685 O O . LEU A 1 85 ? -27.036 2.173 31.346 1.00 88.75 85 LEU A O 1
ATOM 689 N N . LYS A 1 86 ? -26.322 2.275 29.220 1.00 89.00 86 LYS A N 1
ATOM 690 C CA . LYS A 1 86 ? -27.626 1.991 28.628 1.00 89.00 86 LYS A CA 1
ATOM 691 C C . LYS A 1 86 ? -27.699 0.509 28.271 1.00 89.00 86 LYS A C 1
ATOM 693 O O . LYS A 1 86 ? -26.768 0.004 27.645 1.00 89.00 86 LYS A O 1
ATOM 698 N N . PRO A 1 87 ? -28.786 -0.189 28.638 1.00 89.62 87 PRO A N 1
ATOM 699 C CA . PRO A 1 87 ? -28.961 -1.577 28.253 1.00 89.62 87 PRO A CA 1
ATOM 700 C C . PRO A 1 87 ? -29.024 -1.685 26.732 1.00 89.62 87 PRO A C 1
ATOM 702 O O . PRO A 1 87 ? -29.713 -0.905 26.069 1.00 89.62 87 PRO A O 1
ATOM 705 N N . TYR A 1 88 ? -28.311 -2.668 26.194 1.00 91.38 88 TYR A N 1
ATOM 706 C CA . TYR A 1 88 ? -28.388 -3.002 24.782 1.00 91.38 88 TYR A CA 1
ATOM 707 C C . TYR A 1 88 ? -29.778 -3.566 24.475 1.00 91.38 88 TYR A C 1
ATOM 709 O O . TYR A 1 88 ? -30.268 -4.448 25.183 1.00 91.38 88 TYR A O 1
ATOM 717 N N . THR A 1 89 ? -30.446 -3.018 23.459 1.00 94.88 89 THR A N 1
ATOM 718 C CA . THR A 1 89 ? -31.838 -3.367 23.133 1.00 94.88 89 THR A CA 1
ATOM 719 C C . THR A 1 89 ? -31.931 -4.066 21.788 1.00 94.88 89 THR A C 1
ATOM 721 O O . THR A 1 89 ? -31.108 -3.829 20.908 1.00 94.88 89 THR A O 1
ATOM 724 N N . GLN A 1 90 ? -32.991 -4.855 21.593 1.00 94.19 90 GLN A N 1
ATOM 725 C CA . GLN A 1 90 ? -33.245 -5.521 20.312 1.00 94.19 90 GLN A CA 1
ATOM 726 C C . GLN A 1 90 ? -33.287 -4.526 19.146 1.00 94.19 90 GLN A C 1
ATOM 728 O O . GLN A 1 90 ? -32.674 -4.763 18.119 1.00 94.19 90 GLN A O 1
ATOM 733 N N . LYS A 1 91 ? -33.905 -3.356 19.352 1.00 95.06 91 LYS A N 1
ATOM 734 C CA . LYS A 1 91 ? -33.969 -2.298 18.338 1.00 95.06 91 LYS A CA 1
ATOM 735 C C . LYS A 1 91 ? -32.580 -1.824 17.884 1.00 95.06 91 LYS A C 1
ATOM 737 O O . LYS A 1 91 ? -32.412 -1.524 16.711 1.00 95.06 91 LYS A O 1
ATOM 742 N N . MET A 1 92 ? -31.612 -1.739 18.801 1.00 93.62 92 MET A N 1
ATOM 743 C CA . MET A 1 92 ? -30.229 -1.373 18.462 1.00 93.62 92 MET A CA 1
ATOM 744 C C . MET A 1 92 ? -29.554 -2.476 17.642 1.00 93.62 92 MET A C 1
ATOM 746 O O . MET A 1 92 ? -28.830 -2.163 16.706 1.00 93.62 92 MET A O 1
ATOM 750 N N . SER A 1 93 ? -29.830 -3.745 17.961 1.00 93.06 93 SER A N 1
ATOM 751 C CA . SER A 1 93 ? -29.350 -4.883 17.170 1.00 93.06 93 SER A CA 1
ATOM 752 C C . SER A 1 93 ? -29.916 -4.859 15.758 1.00 93.06 93 SER A C 1
ATOM 754 O O . SER A 1 93 ? -29.153 -4.882 14.801 1.00 93.06 93 SER A O 1
ATOM 756 N N . ASP A 1 94 ? -31.235 -4.710 15.629 1.00 94.81 94 ASP A N 1
ATOM 757 C CA . ASP A 1 94 ? -31.900 -4.679 14.328 1.00 94.81 94 ASP A CA 1
ATOM 758 C C . ASP A 1 94 ? -31.391 -3.499 13.473 1.00 94.81 94 ASP A C 1
ATOM 760 O O . ASP A 1 94 ? -31.269 -3.605 12.255 1.00 94.81 94 ASP A O 1
ATOM 764 N N . GLU A 1 95 ? -31.081 -2.353 14.090 1.00 94.94 95 GLU A N 1
ATOM 765 C CA . GLU A 1 95 ? -30.477 -1.202 13.406 1.00 94.94 95 GLU A CA 1
ATOM 766 C C . GLU A 1 95 ? -29.070 -1.515 12.878 1.00 94.94 95 GLU A C 1
ATOM 768 O O . GLU A 1 95 ? -28.772 -1.191 11.729 1.00 94.94 95 GLU A O 1
ATOM 773 N N . ILE A 1 96 ? -28.234 -2.185 13.675 1.00 92.31 96 ILE A N 1
ATOM 774 C CA . ILE A 1 96 ? -26.890 -2.611 13.263 1.00 92.31 96 ILE A CA 1
ATOM 775 C C . ILE A 1 96 ? -26.971 -3.618 12.110 1.00 92.31 96 ILE A C 1
ATOM 777 O O . ILE A 1 96 ? -26.291 -3.440 11.102 1.00 92.31 96 ILE A O 1
ATOM 781 N N . ASP A 1 97 ? -27.844 -4.620 12.207 1.00 91.38 97 ASP A N 1
ATOM 782 C CA . ASP A 1 97 ? -28.011 -5.642 11.167 1.00 91.38 97 ASP A CA 1
ATOM 783 C C . ASP A 1 97 ? -28.474 -5.025 9.835 1.00 91.38 97 ASP A C 1
ATOM 785 O O . ASP A 1 97 ? -27.979 -5.366 8.756 1.00 91.38 97 ASP A O 1
ATOM 789 N N . ASN A 1 98 ? -29.380 -4.045 9.901 1.00 94.38 98 ASN A N 1
ATOM 790 C CA . ASN A 1 98 ? -29.800 -3.285 8.726 1.00 94.38 98 ASN A CA 1
ATOM 791 C C . ASN A 1 98 ? -28.643 -2.477 8.114 1.00 94.38 98 ASN A C 1
ATOM 793 O O . ASN A 1 98 ? -28.526 -2.417 6.891 1.00 94.38 98 ASN A O 1
ATOM 797 N N . LEU A 1 99 ? -27.781 -1.866 8.935 1.00 93.69 99 LEU A N 1
ATOM 798 C CA . LEU A 1 99 ? -26.615 -1.114 8.453 1.00 93.69 99 LEU A CA 1
ATOM 799 C C . LEU A 1 99 ? -25.573 -2.010 7.773 1.00 93.69 99 LEU A C 1
ATOM 801 O O . LEU A 1 99 ? -24.904 -1.564 6.844 1.00 93.69 99 LEU A O 1
ATOM 805 N N . LEU A 1 100 ? -25.450 -3.261 8.215 1.00 89.94 100 LEU A N 1
ATOM 806 C CA . LEU A 1 100 ? -24.505 -4.244 7.675 1.00 89.94 100 LEU A CA 1
ATOM 807 C C . LEU A 1 100 ? -25.055 -5.022 6.469 1.00 89.94 100 LEU A C 1
ATOM 809 O O . LEU A 1 100 ? -24.362 -5.865 5.899 1.00 89.94 100 LEU A O 1
ATOM 813 N N . THR A 1 101 ? -26.292 -4.752 6.051 1.00 91.19 101 THR A N 1
ATOM 814 C CA . THR A 1 101 ? -26.920 -5.470 4.939 1.00 91.19 101 THR A CA 1
ATOM 815 C C . THR A 1 101 ? -26.158 -5.236 3.630 1.00 91.19 101 THR A C 1
ATOM 817 O O . THR A 1 101 ? -26.054 -4.110 3.149 1.00 91.19 101 THR A O 1
ATOM 820 N N . GLY A 1 102 ? -25.672 -6.320 3.017 1.00 85.94 102 GLY A N 1
ATOM 821 C CA . GLY A 1 102 ? -24.929 -6.280 1.751 1.00 85.94 102 GLY A CA 1
ATOM 822 C C . GLY A 1 102 ? -23.419 -6.083 1.902 1.00 85.94 102 GLY A C 1
ATOM 823 O O . GLY A 1 102 ? -22.739 -5.903 0.894 1.00 85.94 102 GLY A O 1
ATOM 824 N N . VAL A 1 103 ? -22.898 -6.119 3.132 1.00 87.19 103 VAL A N 1
ATOM 825 C CA . VAL A 1 103 ? -21.464 -6.265 3.389 1.00 87.19 103 VAL A CA 1
ATOM 826 C C . VAL A 1 103 ? -21.139 -7.757 3.417 1.00 87.19 103 VAL A C 1
ATOM 828 O O . VAL A 1 103 ? -21.612 -8.477 4.294 1.00 87.19 103 VAL A O 1
ATOM 831 N N . ASP A 1 104 ? -20.344 -8.221 2.454 1.00 80.88 104 ASP A N 1
ATOM 832 C CA . ASP A 1 104 ? -19.792 -9.575 2.476 1.00 80.88 104 ASP A CA 1
ATOM 833 C C . ASP A 1 104 ? -18.688 -9.627 3.538 1.00 80.88 104 ASP A C 1
ATOM 835 O O . ASP A 1 104 ? -17.657 -8.966 3.415 1.00 80.88 104 ASP A O 1
ATOM 839 N N . ILE A 1 105 ? -18.930 -10.374 4.613 1.00 76.50 105 ILE A N 1
ATOM 840 C CA . ILE A 1 105 ? -17.935 -10.614 5.657 1.00 76.50 105 ILE A CA 1
ATOM 841 C C . ILE A 1 105 ? -17.211 -11.903 5.265 1.00 76.50 105 ILE A C 1
ATOM 843 O O . ILE A 1 105 ? -17.833 -12.965 5.224 1.00 76.50 105 ILE A O 1
ATOM 847 N N . GLU A 1 106 ? -15.928 -11.809 4.920 1.00 64.00 106 GLU A N 1
ATOM 848 C CA . GLU A 1 106 ? -15.082 -12.994 4.747 1.00 64.00 106 GLU A CA 1
ATOM 849 C C . GLU A 1 106 ? -14.922 -13.679 6.122 1.00 64.00 106 GLU A 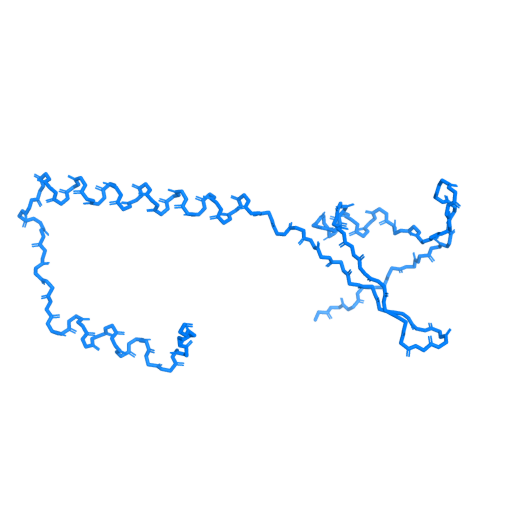C 1
ATOM 851 O O . GLU A 1 106 ? -14.558 -13.013 7.093 1.00 64.00 106 GLU A O 1
ATOM 856 N N . GLU A 1 107 ? -15.280 -14.970 6.213 1.00 50.03 107 GLU A N 1
ATOM 857 C CA . GLU A 1 107 ? -15.138 -15.808 7.426 1.00 50.03 107 GLU A CA 1
ATOM 858 C C . GLU A 1 107 ? -13.674 -16.048 7.822 1.00 50.03 107 GLU A C 1
ATOM 860 O O . GLU A 1 107 ? -12.853 -16.363 6.927 1.00 50.03 107 GLU A O 1
#

Sequence (107 aa):
MKQKIYTINPAKIGNQQGFRLPSAFYKENPQFAEAPGEIEVLNDDTLLVRINPQNNNEEEEEETLMMSLFLDFLSKDALKNPEQLKPYTQKMSDEIDNLLTGVDIEE

pLDDT: mean 86.26, std 11.0, range [47.62, 96.25]

=== Feature glossary ===
The record interleaves many kinds of information about one protein. Here is each kind framed as the question it answers.

Q: Are the domains correctly placed relative to each other?
A: Predicted aligned error is AlphaFold's pairwise confidence. Unlike pLDDT (per-residue), PAE is per-residue-pair and captures whether two parts of the structure are correctly placed relative to each other. Units are ångströms of expected positional error.

Q: Which residues are in helices, strands, or loops?
A: Eight-state secondary structure (DSSP): H is the canonical α-helix, G the tighter 3₁₀-helix, I the wider π-helix; E/B are β-structure, T and S are turns and bends, and '-' is everything else. DSSP derives these from the pattern of main-chain N–H···O=C hydrogen bonds, not from the sequence.

Q: What if only a Cα trace is available?
A: P-SEA three-state annotation labels each residue as helix, strand, or coil based purely on the geometry of the Cα trace. It serves as a fallback when the full backbone (and thus DSSP) is unavailable.

Q: What are the backbone torsion angles?
A: φ (phi) and ψ (psi) are the two rotatable backbone dihedrals per residue: φ is the C(i-1)–N–Cα–C torsion, ψ is the N–Cα–C–N(i+1) torsion, both in degrees on (−180°, 180°]. α-helical residues cluster near (−60°, −45°); β-strand residues near (−120°, +130°). A Ramachandran plot is simply a scatter of (φ, ψ) for every residue.

Q: What known structures does this most resemble?
A: Structural nearest neighbors (via Foldseek easy-search vs the PDB). Reported per hit: target PDB id, E-value, and alignment TM-score. A TM-score above ~0.5 is the conventional threshold for 'same fold'.

Q: What family and function is it annotated with?
A: Database cross-references. InterPro integrates a dozen domain/family signature databases into unified entries with residue-range hits. GO terms attach function/process/location labels with evidence codes. CATH codes position the fold in a four-level structural taxonomy. Organism is the NCBI-taxonomy species name.

Q: Which residues are buried vs exposed?
A: Solvent accessibility: the surface area of each residue that a 1.4 Å water probe can touch, in Å². When only backbone atoms are present the absolute values are lower than full-atom SASA (side chains contribute most of the area) and are flagged as backbone-only.

Q: What do the diagnostic plots show?
A: Three diagnostic plots accompany the record. The Cα contact map visualizes the tertiary structure as a 2D adjacency matrix (8 Å cutoff, sequence-local contacts suppressed). The Ramachandran plot shows the distribution of backbone (φ, ψ) torsions, with points in the α and β basins reflecting secondary structure content. The PAE plot shows AlphaFold's inter-residue confidence as a color matrix.

Q: What is the amino-acid chain?
A: The amino-acid sequence is the protein's primary structure: the linear order of residues from the N-terminus to the C-terminus, written in one-letter code. Everything else here — the 3D coordinates, the secondary structure, the domain annotations — is ultimately a consequence of this string.

Q: What do the rendered images show?
A: The six renders are orthographic views along the three Cartesian axes in both directions. Representation (cartoon, sticks, or surface) and color scheme (sequence-rainbow or by-chain) vary across proteins so the training set covers all the common visualization conventions.

Q: Where is each backbone atom in 3D?
A: The mmCIF table is the protein's shape written out atom by atom. For each backbone N, Cα, C, and carbonyl O, it records an (x, y, z) coordinate triple in Å plus the residue type, chain letter, and residue number.

Q: How mobile is each atom in the crystal?
A: For experimental (PDB) structures, the B-factor (temperature factor) quantifies the positional spread of each atom in the crystal — a combination of thermal vibration and static disorder — in units of Å². High B-factors mark flexible loops or poorly resolved regions; low B-factors mark the rigid, well-ordered core.

Q: How big and how compact is the whole molecule?
A: Three whole-structure scalars: the radius of gyration (RMS distance of Cα from centroid, in Å), the count of Cα–Cα contacts (pairs closer than 8 Å and separated by more than four residues in sequence — i.e. tertiary, not local, contacts), and the bounding-box dimensions. Together they distinguish compact globular folds from extended fibres or disordered chains.

Q: What does the local fold look like, residue by residue?
A: A 3Di character summarizes, for each residue, the relative orientation of the Cα frame of its nearest spatial neighbor. Because it encodes fold topology rather than chemistry, 3Di alignments detect remote structural similarity that sequence alignment misses.

Q: How confident is the AlphaFold model at each residue?
A: For AlphaFold 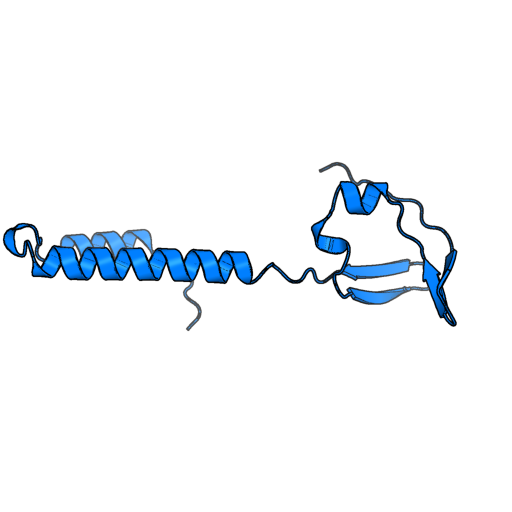models, the B-factor field carries pLDDT — the model's own estimate of local accuracy on a 0–100 scale. Regions with pLDDT<50 should be treated as essentially unmodeled; they often correspond to intrinsically disordered segments.